Protein AF-A0A0N6ZN56-F1 (afdb_monomer)

Radius of gyration: 14.13 Å; Cα contacts (8 Å, |Δi|>4): 110; chains: 1; bounding box: 37×37×35 Å

pLDDT: mean 76.31, std 16.2, range [34.5, 92.19]

Mean predicted aligned error: 8.5 Å

Secondary structure (DSSP, 8-state):
----PPPP-SHHHHHHS-HHHHHHHHTEEEEEE-----TT-S-EEEEETTEEEEEEETTS-HHHHHHHHHHHHHHHTT---TTSSS--PPPP-------

Nearest PDB structures (foldseek):
  7dx2-assembly1_A  TM=5.003E-01  e=3.898E+00  Severe acute respiratory syndrome coronavirus 2
  7dx3-assembly1_A  TM=5.041E-01  e=4.160E+00  Severe acute respiratory syndrome coronavirus 2
  8hld-assembly1_A  TM=5.027E-01  e=5.056E+00  Severe acute respiratory syndrome coronavirus 2
  8gtp-assembly1_A  TM=4.892E-01  e=8.507E+00  Severe acute respiratory syndrome coronavirus 2
  8hld-assembly1_C  TM=4.066E-01  e=7.470E+00  Severe acute respiratory syndrome coronavirus 2

Sequence (99 aa):
MNHSVPFDFSRWAFLSAPLADVLAACRVRLVEQLLMPHPHMTACIALGGAGAEVHVPADQDPMERQLHVRGLLARWNGVDVADWPMPVLFSPETTGGAA

Foldseek 3Di:
DPPPPQQDLAPVSLVPPDLVVLCVNLVEAEDADQDDDPVPDAWDWDQDPVGIYIYGHNPDDPVVSSQQSSLRSSVVVVHDCPPPPDDRDDDDDDPPDDD

Structure (mmCIF, N/CA/C/O backbone):
data_AF-A0A0N6ZN56-F1
#
_entry.id   AF-A0A0N6ZN56-F1
#
loop_
_atom_site.group_PDB
_atom_site.id
_atom_site.type_symbol
_atom_site.label_atom_id
_atom_site.label_alt_id
_atom_site.label_comp_id
_atom_site.label_asym_id
_atom_site.label_entity_id
_atom_site.label_seq_id
_atom_site.pdbx_PDB_ins_code
_atom_site.Cartn_x
_atom_site.Cartn_y
_atom_site.Cartn_z
_atom_site.occupancy
_atom_site.B_iso_or_equiv
_atom_site.auth_seq_id
_atom_site.auth_comp_id
_atom_site.auth_asym_id
_atom_site.auth_atom_id
_atom_site.pdbx_PDB_model_num
ATOM 1 N N . MET A 1 1 ? -12.070 23.358 10.860 1.00 40.38 1 MET A N 1
ATOM 2 C CA . MET A 1 1 ? -11.791 22.147 11.657 1.00 40.38 1 MET A CA 1
ATOM 3 C C . MET A 1 1 ? -11.745 20.987 10.676 1.00 40.38 1 MET A C 1
ATOM 5 O O . MET A 1 1 ? -12.796 20.583 10.201 1.00 40.38 1 MET A O 1
ATOM 9 N N . ASN A 1 2 ? -10.552 20.545 10.265 1.00 43.78 2 ASN A N 1
ATOM 10 C CA . ASN A 1 2 ? -10.423 19.370 9.400 1.00 43.78 2 ASN A CA 1
ATOM 11 C C . ASN A 1 2 ? -10.680 18.135 10.261 1.00 43.78 2 ASN A C 1
ATOM 13 O O . ASN A 1 2 ? -9.802 17.695 10.998 1.00 43.78 2 ASN A O 1
ATOM 17 N N . HIS A 1 3 ? -11.902 17.613 10.205 1.00 44.81 3 HIS A N 1
ATOM 18 C CA . HIS A 1 3 ? -12.192 16.276 10.698 1.00 44.81 3 HIS A CA 1
ATOM 19 C C . HIS A 1 3 ? -11.576 15.289 9.705 1.00 44.81 3 HIS A C 1
ATOM 21 O O . HIS A 1 3 ? -12.243 14.845 8.776 1.00 44.81 3 HIS A O 1
ATOM 27 N N . SER A 1 4 ? -10.284 14.988 9.860 1.00 56.97 4 SER A N 1
ATOM 28 C CA . SER A 1 4 ? -9.713 13.805 9.221 1.00 56.97 4 SER A CA 1
ATOM 29 C C . SER A 1 4 ? -10.418 12.606 9.833 1.00 56.97 4 SER A C 1
ATOM 31 O O . SER A 1 4 ? -10.175 12.257 10.988 1.00 56.97 4 SER A O 1
ATOM 33 N N . VAL A 1 5 ? -11.361 12.035 9.088 1.00 64.19 5 VAL A N 1
ATOM 34 C CA . VAL A 1 5 ? -11.987 10.767 9.454 1.00 64.19 5 VAL A CA 1
ATOM 35 C C . VAL A 1 5 ? -10.851 9.747 9.602 1.00 64.19 5 VAL A C 1
ATOM 37 O O . VAL A 1 5 ? -10.018 9.656 8.696 1.00 64.19 5 VAL A O 1
ATOM 40 N N . PRO A 1 6 ? -10.741 9.041 10.740 1.00 76.94 6 PRO A N 1
ATOM 41 C CA . PRO A 1 6 ? -9.705 8.032 10.910 1.00 76.94 6 PRO A CA 1
ATOM 42 C C . PRO A 1 6 ? -9.870 6.947 9.842 1.00 76.94 6 PRO A C 1
ATOM 44 O O . PRO A 1 6 ? -10.987 6.514 9.559 1.00 76.94 6 PRO A O 1
ATOM 47 N N . PHE A 1 7 ? -8.756 6.540 9.232 1.00 85.00 7 PHE A N 1
ATOM 48 C CA . PHE A 1 7 ? -8.752 5.476 8.234 1.00 85.00 7 PHE A CA 1
ATOM 49 C C . PHE A 1 7 ? -9.207 4.159 8.870 1.00 85.00 7 PHE A C 1
ATOM 51 O O . PHE A 1 7 ? -8.729 3.784 9.943 1.00 85.00 7 PHE A O 1
ATOM 58 N N . ASP A 1 8 ? -10.129 3.468 8.207 1.00 87.50 8 ASP A N 1
ATOM 59 C CA . ASP A 1 8 ? -10.572 2.135 8.601 1.00 87.50 8 ASP A CA 1
ATOM 60 C C . ASP A 1 8 ? -9.530 1.104 8.153 1.00 87.50 8 ASP A C 1
ATOM 62 O O . ASP A 1 8 ? -9.266 0.961 6.966 1.00 87.50 8 ASP A O 1
ATOM 66 N N . PHE A 1 9 ? -8.932 0.364 9.085 1.00 87.62 9 PHE A N 1
ATOM 67 C CA . PHE A 1 9 ? -7.943 -0.678 8.777 1.00 87.62 9 PHE A CA 1
ATOM 68 C C . PHE A 1 9 ? -8.615 -2.025 8.455 1.00 87.62 9 PHE A C 1
ATOM 70 O O . PHE A 1 9 ? -8.206 -3.078 8.940 1.00 87.62 9 PHE A O 1
ATOM 77 N N . SER A 1 10 ? -9.662 -2.002 7.630 1.00 88.31 10 SER A N 1
ATOM 78 C CA . SER A 1 10 ? -10.348 -3.198 7.137 1.00 88.31 10 SER A CA 1
ATOM 79 C C . SER A 1 10 ? -9.813 -3.636 5.773 1.00 88.31 10 SER A C 1
ATOM 81 O O . SER A 1 10 ? -9.288 -2.834 4.997 1.00 88.31 10 SER A O 1
ATOM 83 N N . ARG A 1 11 ? -10.001 -4.920 5.428 1.00 85.69 11 ARG A N 1
ATOM 84 C CA . ARG A 1 11 ? -9.666 -5.451 4.090 1.00 85.69 11 ARG A CA 1
ATOM 85 C C . ARG A 1 11 ? -10.270 -4.598 2.973 1.00 85.69 11 ARG A C 1
ATOM 87 O O . ARG A 1 11 ? -9.599 -4.301 1.990 1.00 85.69 11 ARG A O 1
ATOM 94 N N . TRP A 1 12 ? -11.529 -4.192 3.144 1.00 88.12 12 TRP A N 1
ATOM 95 C CA . TRP A 1 12 ? -12.252 -3.401 2.154 1.00 88.12 12 TRP 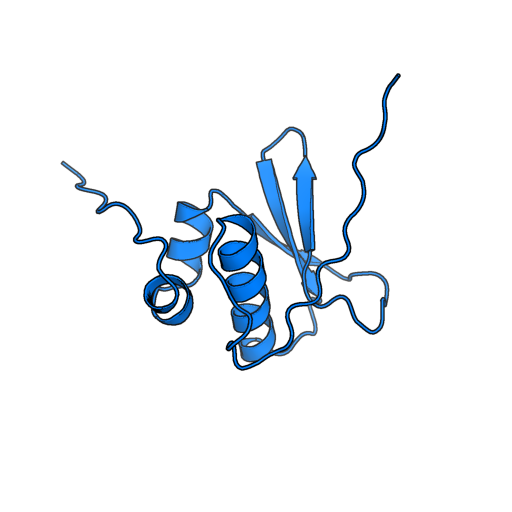A CA 1
ATOM 96 C C . TRP A 1 12 ? -11.636 -2.018 1.972 1.00 88.12 12 TRP A C 1
ATOM 98 O O . TRP A 1 12 ? -11.359 -1.627 0.843 1.00 88.12 12 TRP A O 1
ATOM 108 N N . ALA A 1 13 ? -11.337 -1.316 3.065 1.00 90.19 13 ALA A N 1
ATOM 109 C CA . ALA A 1 13 ? -10.733 0.008 3.000 1.00 90.19 13 ALA A CA 1
ATOM 110 C C . ALA A 1 13 ? -9.373 -0.004 2.285 1.00 90.19 13 A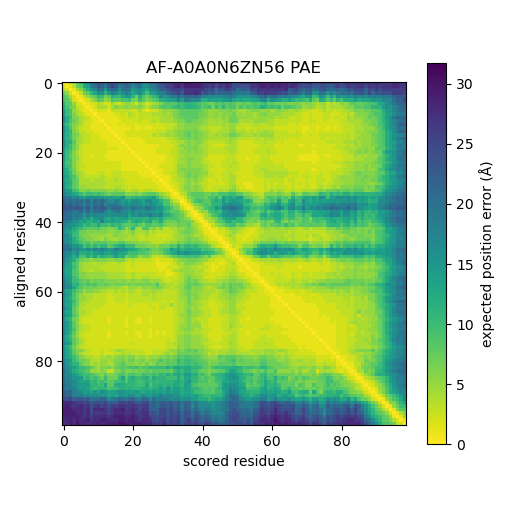LA A C 1
ATOM 112 O O . ALA A 1 13 ? -9.116 0.852 1.437 1.00 90.19 13 ALA A O 1
ATOM 113 N N . PHE A 1 14 ? -8.534 -1.016 2.536 1.00 90.75 14 PHE A N 1
ATOM 114 C CA . PHE A 1 14 ? -7.274 -1.177 1.808 1.00 90.75 14 PHE A CA 1
ATOM 115 C C . PHE A 1 14 ? -7.453 -1.442 0.308 1.00 90.75 14 PHE A C 1
ATOM 117 O O . PHE A 1 14 ? -6.550 -1.106 -0.455 1.00 90.75 14 PHE A O 1
ATOM 124 N N . LEU A 1 15 ? -8.572 -2.019 -0.137 1.00 88.38 15 LEU A N 1
ATOM 125 C CA . LEU A 1 15 ? -8.845 -2.285 -1.554 1.00 88.38 15 LEU A CA 1
ATOM 126 C C . LEU A 1 15 ? -9.548 -1.114 -2.253 1.00 88.38 15 LEU A C 1
ATOM 128 O O . LEU A 1 15 ? -9.255 -0.837 -3.413 1.00 88.38 15 LEU A O 1
ATOM 132 N N . SER A 1 16 ? -10.450 -0.415 -1.562 1.00 89.25 16 SER A N 1
ATOM 133 C CA . SER A 1 16 ? -11.322 0.594 -2.170 1.00 89.25 16 SER A CA 1
ATOM 134 C C . SER A 1 16 ? -10.824 2.032 -2.024 1.00 89.25 16 SER A C 1
ATOM 136 O O . SER A 1 16 ? -11.193 2.881 -2.832 1.00 89.25 16 SER A O 1
ATOM 138 N N . ALA A 1 17 ? -10.026 2.346 -0.995 1.00 91.38 17 ALA A N 1
ATOM 139 C CA . ALA A 1 17 ? -9.565 3.715 -0.761 1.00 91.38 17 ALA A CA 1
ATOM 140 C C . ALA A 1 17 ? -8.504 4.149 -1.792 1.00 91.38 17 ALA A C 1
ATOM 142 O O . ALA A 1 17 ? -7.743 3.305 -2.283 1.00 91.38 17 ALA A O 1
ATOM 143 N N . PRO A 1 18 ? -8.378 5.451 -2.107 1.00 92.19 18 PRO A N 1
ATOM 144 C CA . PRO A 1 18 ? -7.252 5.965 -2.885 1.00 92.19 18 PRO A CA 1
ATOM 145 C C . PRO A 1 18 ? -5.909 5.548 -2.268 1.00 92.19 18 PRO A C 1
ATOM 147 O O . PRO A 1 18 ? -5.729 5.621 -1.055 1.00 92.19 18 PRO A O 1
ATOM 150 N N . LEU A 1 19 ? -4.940 5.123 -3.089 1.00 90.44 19 LEU A N 1
ATOM 151 C CA . LEU A 1 19 ? -3.657 4.623 -2.570 1.00 90.44 19 LEU A CA 1
ATOM 152 C C . LEU A 1 19 ? -2.911 5.686 -1.744 1.00 90.44 19 LEU A C 1
ATOM 154 O O . LEU A 1 19 ? -2.271 5.350 -0.752 1.00 90.44 19 LEU A O 1
ATOM 158 N N . ALA A 1 20 ? -3.027 6.961 -2.122 1.00 90.56 20 ALA A N 1
ATOM 159 C CA . ALA A 1 20 ? -2.448 8.075 -1.373 1.00 90.56 20 ALA A CA 1
ATOM 160 C C . ALA A 1 20 ? -2.979 8.151 0.070 1.00 90.56 20 ALA A C 1
ATOM 162 O O . ALA A 1 20 ? -2.200 8.390 0.992 1.00 90.56 20 ALA A O 1
ATOM 163 N N . ASP A 1 21 ? -4.268 7.873 0.274 1.00 91.75 21 ASP A N 1
ATOM 164 C CA . ASP A 1 21 ? -4.891 7.886 1.600 1.00 91.75 21 ASP A CA 1
ATOM 165 C C . ASP A 1 21 ? -4.414 6.700 2.439 1.00 91.75 21 ASP A C 1
ATOM 167 O O . ASP A 1 21 ? -4.111 6.859 3.619 1.00 91.75 21 ASP A O 1
ATOM 171 N N . VAL A 1 22 ? -4.268 5.525 1.817 1.00 91.88 22 VAL A N 1
ATOM 172 C CA . VAL A 1 22 ? -3.712 4.330 2.470 1.00 91.88 22 VAL A CA 1
ATOM 173 C C . VAL A 1 22 ? -2.266 4.577 2.913 1.00 91.88 22 VAL A C 1
ATOM 175 O O . VAL A 1 22 ? -1.908 4.284 4.053 1.00 91.88 22 VAL A O 1
ATOM 178 N N . LEU A 1 23 ? -1.437 5.155 2.037 1.00 91.56 23 LEU A N 1
ATOM 179 C CA . LEU A 1 23 ? -0.046 5.512 2.334 1.00 91.56 23 LEU A CA 1
ATOM 180 C C . LEU A 1 23 ? 0.040 6.528 3.480 1.00 91.56 23 LEU A C 1
ATOM 182 O O . LEU A 1 23 ? 0.813 6.335 4.419 1.00 91.56 23 LEU A O 1
ATOM 186 N N . ALA A 1 24 ? -0.793 7.571 3.446 1.00 90.50 24 ALA A N 1
ATOM 187 C CA . ALA A 1 24 ? -0.856 8.577 4.500 1.00 90.50 24 ALA A CA 1
ATOM 188 C C . ALA A 1 24 ? -1.307 7.978 5.843 1.00 90.50 24 ALA A C 1
ATOM 190 O O . ALA A 1 24 ? -0.690 8.249 6.875 1.00 90.50 24 ALA A O 1
ATOM 191 N N . ALA A 1 25 ? -2.333 7.122 5.829 1.00 90.75 25 ALA A N 1
ATOM 192 C CA . ALA A 1 25 ? -2.839 6.434 7.014 1.00 90.75 25 ALA A CA 1
ATOM 193 C C . ALA A 1 25 ? -1.787 5.511 7.642 1.00 90.75 25 ALA A C 1
ATOM 195 O O . ALA A 1 25 ? -1.621 5.503 8.862 1.00 90.75 25 ALA A O 1
ATOM 196 N N . CYS A 1 26 ? -1.029 4.793 6.810 1.00 88.94 26 CYS A N 1
ATOM 197 C CA . CYS A 1 26 ? 0.056 3.919 7.254 1.00 88.94 26 CYS A CA 1
ATOM 198 C C . CYS A 1 26 ? 1.344 4.686 7.601 1.00 88.94 26 CYS A C 1
ATOM 200 O O . CYS A 1 26 ? 2.279 4.088 8.126 1.00 88.94 26 CYS A O 1
ATOM 202 N N . ARG A 1 27 ? 1.405 5.998 7.321 1.00 89.62 27 ARG A N 1
ATOM 203 C CA . ARG A 1 27 ? 2.599 6.852 7.465 1.00 89.62 27 ARG A CA 1
ATOM 204 C C . ARG A 1 27 ? 3.793 6.333 6.661 1.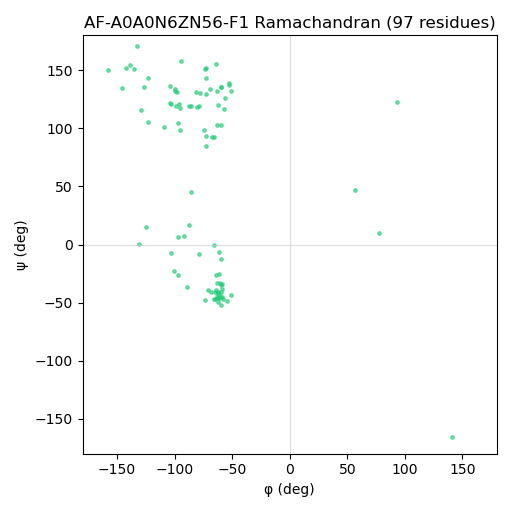00 89.62 27 ARG A C 1
ATOM 206 O O . ARG A 1 27 ? 4.914 6.260 7.161 1.00 89.62 27 ARG A O 1
ATOM 213 N N . VAL A 1 28 ? 3.527 5.980 5.407 1.00 89.38 28 VAL A N 1
ATOM 214 C CA . VAL A 1 28 ? 4.494 5.368 4.494 1.00 89.38 28 VAL A CA 1
ATOM 215 C C . VAL A 1 28 ? 4.643 6.188 3.236 1.00 89.38 28 VAL A C 1
ATOM 217 O O . VAL A 1 28 ? 3.665 6.701 2.694 1.00 89.38 28 VAL A O 1
ATOM 220 N N . ARG A 1 29 ? 5.868 6.250 2.724 1.00 90.19 29 ARG A N 1
ATOM 221 C CA . ARG A 1 29 ? 6.154 6.808 1.405 1.00 90.19 29 ARG A CA 1
ATOM 222 C C . ARG A 1 29 ? 6.307 5.697 0.372 1.00 90.19 29 ARG A C 1
ATOM 224 O O . ARG A 1 29 ? 7.026 4.736 0.618 1.00 90.19 29 ARG A O 1
ATOM 231 N N . LEU A 1 30 ? 5.669 5.840 -0.787 1.00 88.50 30 LEU A N 1
ATOM 232 C CA . LEU A 1 30 ? 5.939 4.974 -1.935 1.00 88.50 30 LEU A CA 1
ATOM 233 C C . LEU A 1 30 ? 7.190 5.472 -2.665 1.00 88.50 30 LEU A C 1
ATOM 235 O O . LEU A 1 30 ? 7.303 6.662 -2.962 1.00 88.50 30 LEU A O 1
ATOM 239 N N . VAL A 1 31 ? 8.112 4.561 -2.949 1.00 87.44 31 VAL A N 1
ATOM 240 C CA . VAL A 1 31 ? 9.379 4.830 -3.621 1.00 87.44 31 VAL A CA 1
ATOM 241 C C . VAL A 1 31 ? 9.522 3.844 -4.777 1.00 87.44 31 VAL A C 1
ATOM 243 O O . VAL A 1 31 ? 9.615 2.634 -4.590 1.00 87.44 31 VAL A O 1
ATOM 246 N N . GLU A 1 32 ? 9.536 4.368 -5.995 1.00 84.88 32 GLU A N 1
ATOM 247 C CA . GLU A 1 32 ? 9.771 3.570 -7.197 1.00 84.88 32 GLU A CA 1
ATOM 248 C C . GLU A 1 32 ? 11.284 3.493 -7.434 1.00 84.88 32 GLU A C 1
ATOM 250 O O . GLU A 1 32 ? 11.951 4.521 -7.568 1.00 84.88 32 GLU A O 1
ATOM 255 N N . GLN A 1 33 ? 11.851 2.286 -7.417 1.00 77.50 33 GLN A N 1
ATOM 256 C CA . GLN A 1 33 ? 13.287 2.061 -7.593 1.00 77.50 33 GLN A CA 1
ATOM 257 C C . GLN A 1 33 ? 13.539 0.844 -8.479 1.00 77.50 33 GLN A C 1
ATOM 259 O O . GLN A 1 33 ? 12.742 -0.090 -8.533 1.00 77.50 33 GLN A O 1
ATOM 264 N N . LEU A 1 34 ? 14.694 0.825 -9.142 1.00 64.69 34 LEU A N 1
ATOM 265 C CA . LEU A 1 34 ? 15.249 -0.402 -9.706 1.00 64.69 34 LEU A CA 1
ATOM 266 C C . LEU A 1 34 ? 15.648 -1.323 -8.547 1.00 64.69 34 LEU A C 1
ATOM 268 O O . LEU A 1 34 ? 16.740 -1.213 -7.991 1.00 64.69 34 LEU A O 1
ATOM 272 N N . LEU A 1 35 ? 14.732 -2.203 -8.147 1.00 64.44 35 LEU A N 1
ATOM 273 C CA . LEU A 1 35 ? 15.040 -3.281 -7.217 1.00 64.44 35 LEU A CA 1
ATOM 274 C C . LEU A 1 35 ? 15.952 -4.284 -7.933 1.00 64.44 35 LEU A C 1
ATOM 276 O O . LEU A 1 35 ? 15.688 -4.652 -9.080 1.00 64.44 35 LEU A O 1
ATOM 280 N N . MET A 1 36 ? 17.031 -4.725 -7.272 1.00 57.28 36 MET A N 1
ATOM 281 C CA . MET A 1 36 ? 17.821 -5.846 -7.790 1.00 57.28 36 MET A CA 1
ATOM 282 C C . MET A 1 36 ? 16.878 -7.026 -8.055 1.00 57.28 36 MET A C 1
ATOM 284 O O . MET A 1 36 ? 15.979 -7.256 -7.242 1.00 57.28 36 MET A O 1
ATOM 288 N N . PRO A 1 37 ? 17.052 -7.761 -9.166 1.00 54.19 37 PRO A N 1
ATOM 289 C CA . PRO A 1 37 ? 16.106 -8.778 -9.596 1.00 54.19 37 PRO A CA 1
ATOM 290 C C . PRO A 1 37 ? 16.081 -9.929 -8.590 1.00 54.19 37 PRO A C 1
ATOM 292 O O . PRO A 1 37 ? 16.863 -10.872 -8.675 1.00 54.19 37 PRO A O 1
ATOM 295 N N . HIS A 1 38 ? 15.171 -9.854 -7.624 1.00 57.94 38 HIS A N 1
ATOM 296 C CA . HIS A 1 38 ? 14.735 -11.013 -6.874 1.00 57.94 38 HIS A CA 1
ATOM 297 C C . HIS A 1 38 ? 13.464 -11.515 -7.565 1.00 57.9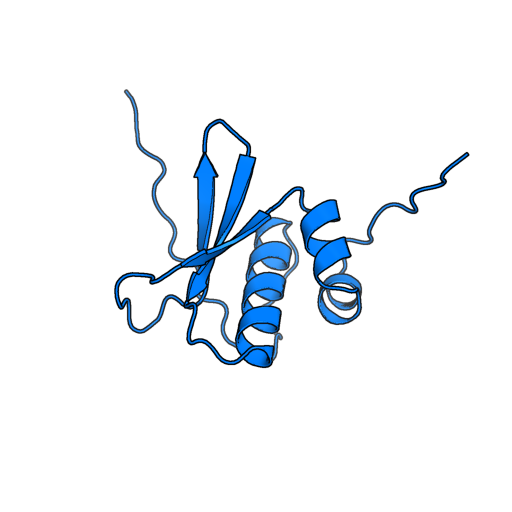4 38 HIS A C 1
ATOM 299 O O . HIS A 1 38 ? 12.479 -10.775 -7.602 1.00 57.94 38 HIS A O 1
ATOM 305 N N . PRO A 1 39 ? 13.444 -12.746 -8.107 1.00 57.81 39 PRO A N 1
ATOM 306 C CA . PRO A 1 39 ? 12.377 -13.237 -8.992 1.00 57.81 39 PRO A CA 1
ATOM 307 C C . PRO A 1 39 ? 10.981 -13.284 -8.344 1.00 57.81 39 PRO A C 1
ATOM 309 O O . PRO A 1 39 ? 9.993 -13.559 -9.018 1.00 57.81 39 PRO A O 1
ATOM 312 N N . HIS A 1 40 ? 10.895 -13.009 -7.041 1.00 60.69 40 HIS A N 1
ATOM 313 C CA . HIS A 1 40 ? 9.670 -13.055 -6.248 1.00 60.69 40 HIS A CA 1
ATOM 314 C C . HIS A 1 40 ? 9.422 -11.802 -5.392 1.00 60.69 40 HIS A C 1
ATOM 316 O O . HIS A 1 40 ? 8.438 -11.774 -4.659 1.00 60.69 40 HIS A O 1
ATOM 322 N N . MET A 1 41 ? 10.298 -10.787 -5.432 1.00 64.19 41 MET A N 1
ATOM 323 C CA . MET A 1 41 ? 10.109 -9.570 -4.631 1.00 64.19 41 MET A CA 1
ATOM 324 C C . MET A 1 41 ? 9.454 -8.482 -5.479 1.00 64.19 41 MET A C 1
ATOM 326 O O . MET A 1 41 ? 10.100 -7.868 -6.322 1.00 64.19 41 MET A O 1
ATOM 330 N N . THR A 1 42 ? 8.164 -8.251 -5.248 1.00 73.56 42 THR A N 1
ATOM 331 C CA . THR A 1 42 ? 7.366 -7.253 -5.979 1.00 73.56 42 THR A CA 1
ATOM 332 C C . THR A 1 42 ? 7.168 -5.959 -5.195 1.00 73.56 42 THR A C 1
ATOM 334 O O . THR A 1 42 ? 6.940 -4.912 -5.789 1.00 73.56 42 THR A O 1
ATOM 337 N N . ALA A 1 43 ? 7.292 -6.003 -3.867 1.00 76.25 43 ALA A N 1
ATOM 338 C CA . ALA A 1 43 ? 7.335 -4.827 -3.008 1.00 76.25 43 ALA A CA 1
ATOM 339 C C . ALA A 1 43 ? 8.010 -5.164 -1.667 1.00 76.25 43 ALA A C 1
ATOM 341 O O . ALA A 1 43 ? 7.904 -6.297 -1.195 1.00 76.25 43 ALA A O 1
ATOM 342 N N . CYS A 1 44 ? 8.666 -4.198 -1.022 1.00 78.50 44 CYS A N 1
ATOM 343 C CA . CYS A 1 44 ? 9.182 -4.361 0.343 1.00 78.50 44 CYS A CA 1
ATOM 344 C C . CYS A 1 44 ? 9.030 -3.079 1.172 1.00 78.50 44 CYS A C 1
ATOM 346 O O . CYS A 1 44 ? 9.000 -1.984 0.616 1.00 78.50 44 CYS A O 1
ATOM 348 N N . ILE A 1 45 ? 8.909 -3.218 2.498 1.00 82.25 45 ILE A N 1
ATOM 349 C CA . ILE A 1 45 ? 8.956 -2.085 3.433 1.00 82.25 45 ILE A CA 1
ATOM 350 C C . ILE A 1 45 ? 10.379 -1.972 3.974 1.00 82.25 45 ILE A C 1
ATOM 352 O O . ILE A 1 45 ? 10.872 -2.903 4.610 1.00 82.25 45 ILE A O 1
ATOM 356 N N . ALA A 1 46 ? 11.012 -0.825 3.760 1.00 81.75 46 ALA A N 1
ATOM 357 C CA . ALA A 1 46 ? 12.254 -0.444 4.410 1.00 81.75 46 ALA A CA 1
ATOM 358 C C . ALA A 1 46 ? 11.949 0.465 5.607 1.00 81.75 46 ALA A C 1
ATOM 360 O O . ALA A 1 46 ? 11.198 1.436 5.494 1.00 81.75 46 ALA A O 1
ATOM 361 N N . LEU A 1 47 ? 12.544 0.153 6.760 1.00 81.38 47 LEU A N 1
ATOM 362 C CA . LEU A 1 47 ? 12.488 0.991 7.955 1.00 81.38 47 LEU A CA 1
ATOM 363 C C . LEU A 1 47 ? 13.818 1.731 8.096 1.00 81.38 47 LEU A C 1
ATOM 365 O O . LEU A 1 47 ? 14.872 1.106 8.193 1.00 81.38 47 LEU A O 1
ATOM 369 N N . GLY A 1 48 ? 13.770 3.061 8.108 1.00 71.81 48 GLY A N 1
ATOM 370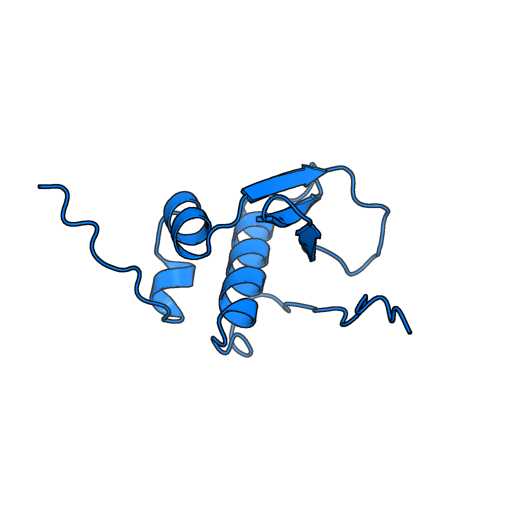 C CA . GLY A 1 48 ? 14.938 3.918 8.297 1.00 71.81 48 GLY A CA 1
ATOM 371 C C . GLY A 1 48 ? 14.683 5.009 9.333 1.00 71.81 48 GLY A C 1
ATOM 372 O O . GLY A 1 48 ? 13.553 5.239 9.757 1.00 71.81 48 GLY A O 1
ATOM 373 N N . GLY A 1 49 ? 15.737 5.735 9.719 1.00 61.69 49 GLY A N 1
ATOM 374 C CA . GLY A 1 49 ? 15.660 6.790 10.742 1.00 61.69 49 GLY A CA 1
ATOM 375 C C . GLY A 1 49 ? 14.698 7.950 10.431 1.00 61.69 49 GLY A C 1
ATOM 376 O O . GLY A 1 49 ? 14.392 8.730 11.326 1.00 61.69 49 GLY A O 1
ATOM 377 N N . ALA A 1 50 ? 14.205 8.060 9.191 1.00 66.62 50 ALA A N 1
ATOM 378 C CA . ALA A 1 50 ? 13.246 9.078 8.756 1.00 66.62 50 ALA A CA 1
ATOM 379 C C . ALA A 1 50 ? 11.798 8.561 8.600 1.00 66.62 50 ALA A C 1
ATOM 381 O O . ALA A 1 50 ? 10.898 9.368 8.374 1.00 66.62 50 ALA A O 1
ATOM 382 N N . GLY A 1 51 ? 11.554 7.249 8.713 1.00 79.75 51 GLY A N 1
ATOM 383 C CA . GLY A 1 51 ? 10.225 6.655 8.542 1.00 79.75 51 GLY A CA 1
ATOM 384 C C . GLY A 1 51 ? 10.235 5.316 7.805 1.00 79.75 51 GLY A C 1
ATOM 385 O O . GLY A 1 51 ? 11.275 4.673 7.656 1.00 79.75 51 GLY A O 1
ATOM 386 N N . ALA A 1 52 ? 9.047 4.901 7.364 1.00 86.06 52 ALA A N 1
ATOM 387 C CA . ALA A 1 52 ? 8.845 3.689 6.584 1.00 86.06 52 ALA A CA 1
ATOM 388 C C . ALA A 1 52 ? 8.620 4.012 5.105 1.00 86.06 52 ALA A C 1
ATOM 390 O O . ALA A 1 52 ? 7.851 4.913 4.755 1.00 86.06 52 ALA A O 1
A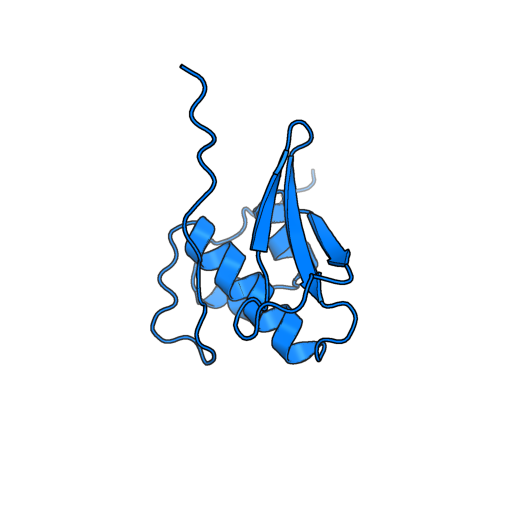TOM 391 N N . GLU A 1 53 ? 9.268 3.246 4.238 1.00 89.12 53 GLU A N 1
ATOM 392 C CA . GLU A 1 53 ? 9.199 3.410 2.789 1.00 89.12 53 GLU A CA 1
ATOM 393 C C . GLU A 1 53 ? 8.816 2.088 2.140 1.00 89.12 53 GLU A C 1
ATOM 395 O O . GLU A 1 53 ? 9.341 1.042 2.509 1.00 89.12 53 GLU A O 1
ATOM 400 N N . VAL A 1 54 ? 7.896 2.123 1.180 1.00 88.00 54 VAL A N 1
ATOM 401 C CA . VAL A 1 54 ? 7.569 0.965 0.347 1.00 88.00 54 VAL A CA 1
ATOM 402 C C . VAL A 1 54 ? 8.298 1.102 -0.971 1.00 88.00 54 VAL A C 1
ATOM 404 O O . VAL A 1 54 ? 8.056 2.053 -1.711 1.00 88.00 54 VAL A O 1
ATOM 407 N N . HIS A 1 55 ? 9.163 0.140 -1.262 1.00 86.06 55 HIS A N 1
ATOM 408 C CA . HIS A 1 55 ? 9.930 0.085 -2.494 1.00 86.06 55 HIS A CA 1
ATOM 409 C C . HIS A 1 55 ? 9.270 -0.881 -3.468 1.00 86.06 55 HIS A C 1
ATOM 411 O O . HIS A 1 55 ? 8.935 -2.005 -3.092 1.00 86.06 55 HIS A O 1
ATOM 417 N N . VAL A 1 56 ? 9.104 -0.444 -4.714 1.00 84.69 56 VAL A N 1
ATOM 418 C CA . VAL A 1 56 ? 8.526 -1.232 -5.813 1.00 84.69 56 VAL A CA 1
ATOM 419 C C . VAL A 1 56 ? 9.355 -1.061 -7.088 1.00 84.69 56 VAL A C 1
ATOM 421 O O . VAL A 1 56 ? 9.958 0.004 -7.262 1.00 84.69 56 VAL A O 1
ATOM 424 N N . PRO A 1 57 ? 9.389 -2.062 -7.989 1.00 83.50 57 PRO A N 1
ATOM 425 C CA . PRO A 1 57 ? 10.055 -1.932 -9.278 1.00 83.50 57 PRO A CA 1
ATOM 426 C C . PRO A 1 57 ? 9.446 -0.793 -10.105 1.00 83.50 57 PRO A C 1
ATOM 428 O O . PRO A 1 57 ? 8.223 -0.674 -10.203 1.00 83.50 57 PRO A O 1
ATOM 431 N N . ALA A 1 58 ? 10.296 0.023 -10.731 1.00 81.62 58 ALA A N 1
ATOM 432 C CA . ALA A 1 58 ? 9.850 1.116 -11.600 1.00 81.62 58 ALA A CA 1
ATOM 433 C C . ALA A 1 58 ? 9.075 0.618 -12.838 1.00 81.62 58 ALA A C 1
ATOM 435 O O . ALA A 1 58 ? 8.120 1.261 -13.262 1.00 81.62 58 ALA A O 1
ATOM 436 N N . ASP A 1 59 ? 9.448 -0.554 -13.362 1.00 82.94 59 ASP A N 1
ATOM 437 C CA . ASP A 1 59 ? 8.876 -1.131 -14.588 1.00 82.94 59 ASP A CA 1
ATOM 438 C C . ASP A 1 59 ? 7.683 -2.072 -14.327 1.00 82.94 59 ASP A C 1
ATOM 440 O O . ASP A 1 59 ? 7.218 -2.757 -15.238 1.00 82.94 59 ASP A O 1
ATOM 444 N N . GLN A 1 60 ? 7.193 -2.149 -13.084 1.00 79.38 60 GLN A N 1
ATOM 445 C CA . GLN A 1 60 ? 6.046 -2.993 -12.752 1.00 79.38 60 GLN A CA 1
ATOM 446 C C . GLN A 1 60 ? 4.741 -2.400 -13.297 1.00 79.38 60 GLN A C 1
ATOM 448 O O . GLN A 1 60 ? 4.532 -1.185 -13.240 1.00 79.38 60 GLN A O 1
ATOM 453 N N . ASP A 1 61 ? 3.829 -3.267 -13.754 1.00 85.94 61 ASP A N 1
ATOM 454 C CA . ASP A 1 61 ? 2.483 -2.857 -14.149 1.00 85.94 61 ASP A CA 1
ATOM 455 C C . ASP A 1 61 ? 1.812 -2.017 -13.036 1.00 85.94 61 ASP A C 1
ATOM 457 O O . ASP A 1 61 ? 1.827 -2.412 -11.861 1.00 85.94 61 ASP A O 1
ATOM 461 N N . PRO A 1 62 ? 1.210 -0.855 -13.361 1.00 86.00 62 PRO A N 1
ATOM 462 C CA . PRO A 1 62 ? 0.639 0.028 -12.353 1.00 86.00 62 PRO A CA 1
ATOM 463 C C . PRO A 1 62 ? -0.455 -0.614 -11.496 1.00 86.00 62 PRO A C 1
ATOM 465 O O . PRO A 1 62 ? -0.571 -0.259 -10.322 1.00 86.00 62 PRO A O 1
ATOM 468 N N . MET A 1 63 ? -1.267 -1.521 -12.049 1.00 86.44 63 MET A N 1
ATOM 469 C CA . MET A 1 63 ? -2.341 -2.188 -11.312 1.00 86.44 63 MET A CA 1
ATOM 470 C C . MET A 1 63 ? -1.768 -3.230 -10.351 1.00 86.44 63 MET A C 1
ATOM 472 O O . MET A 1 63 ? -2.113 -3.229 -9.166 1.00 86.44 63 MET A O 1
ATOM 476 N N . GLU A 1 64 ? -0.849 -4.067 -10.833 1.00 84.44 64 GLU A N 1
ATOM 477 C CA . GLU A 1 64 ? -0.146 -5.050 -10.000 1.00 84.44 64 GLU A CA 1
ATOM 478 C C . GLU A 1 64 ? 0.591 -4.365 -8.849 1.00 84.44 64 GLU A C 1
ATOM 480 O O . GLU A 1 64 ? 0.435 -4.733 -7.683 1.00 84.44 64 GLU A O 1
ATOM 485 N N . ARG A 1 65 ? 1.327 -3.295 -9.153 1.00 85.94 65 ARG A N 1
ATOM 486 C CA . ARG A 1 65 ? 2.043 -2.489 -8.164 1.00 85.94 65 ARG A CA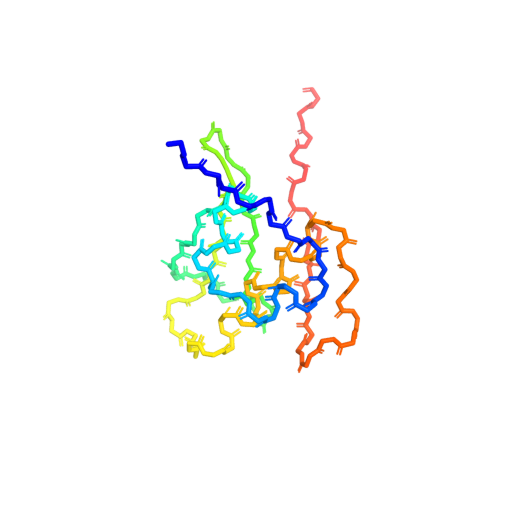 1
ATOM 487 C C . ARG A 1 65 ? 1.117 -1.985 -7.064 1.00 85.94 65 ARG A C 1
ATOM 489 O O . ARG A 1 65 ? 1.421 -2.141 -5.883 1.00 85.94 65 ARG A O 1
ATOM 496 N N . GLN A 1 66 ? -0.028 -1.401 -7.423 1.00 88.81 66 GLN A N 1
ATOM 497 C CA . GLN A 1 66 ? -0.980 -0.910 -6.424 1.00 88.81 66 GLN A CA 1
ATOM 498 C C . GLN A 1 66 ? -1.494 -2.033 -5.523 1.00 88.81 66 GLN A C 1
ATOM 500 O O . GLN A 1 66 ? -1.561 -1.854 -4.307 1.00 88.81 66 GLN A O 1
ATOM 505 N N . LEU A 1 67 ? -1.841 -3.184 -6.096 1.00 87.44 67 LEU A N 1
ATOM 506 C CA . LEU A 1 67 ? -2.326 -4.330 -5.331 1.00 87.44 67 LEU A CA 1
ATOM 507 C C . LEU A 1 67 ? -1.247 -4.886 -4.390 1.00 87.44 67 LEU A C 1
ATOM 509 O O . LEU A 1 67 ? -1.548 -5.169 -3.230 1.00 87.44 67 LEU A O 1
ATOM 513 N N . HIS A 1 68 ? 0.010 -4.967 -4.834 1.00 85.94 68 HIS A N 1
ATOM 514 C CA . HIS A 1 68 ? 1.122 -5.389 -3.981 1.00 85.94 68 HIS A CA 1
ATOM 515 C C . HIS A 1 68 ? 1.385 -4.418 -2.834 1.00 85.94 68 HIS A C 1
ATOM 517 O O . HIS A 1 68 ? 1.491 -4.855 -1.691 1.00 85.94 68 HIS A O 1
ATOM 523 N N . VAL A 1 69 ? 1.436 -3.109 -3.106 1.00 89.19 69 VAL A N 1
ATOM 524 C CA . VAL A 1 69 ? 1.616 -2.085 -2.063 1.00 89.19 69 VAL A CA 1
ATOM 525 C C . VAL A 1 69 ? 0.491 -2.178 -1.035 1.00 89.19 69 VAL A C 1
ATOM 527 O O . VAL A 1 69 ? 0.750 -2.178 0.166 1.00 89.19 69 VAL A O 1
ATOM 530 N N . ARG A 1 70 ? -0.761 -2.314 -1.484 1.00 91.56 70 ARG A N 1
ATOM 531 C CA . ARG A 1 70 ? -1.915 -2.463 -0.587 1.00 91.56 70 ARG A CA 1
ATOM 532 C C . ARG A 1 70 ? -1.808 -3.724 0.26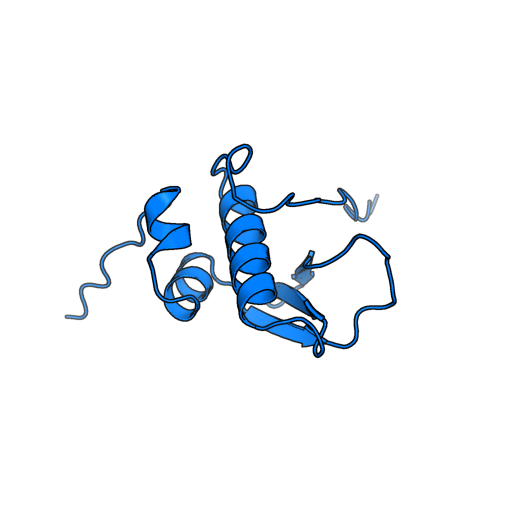0 1.00 91.56 70 ARG A C 1
ATOM 534 O O . ARG A 1 70 ? -2.016 -3.640 1.464 1.00 91.56 70 ARG A O 1
ATOM 541 N N . GLY A 1 71 ? -1.453 -4.860 -0.339 1.00 89.00 71 GLY A N 1
ATOM 542 C CA . GLY A 1 71 ? -1.318 -6.131 0.379 1.00 89.00 71 GLY A CA 1
ATOM 543 C C . GLY A 1 71 ? -0.201 -6.084 1.417 1.00 89.00 71 GLY A C 1
ATOM 544 O O . GLY A 1 71 ? -0.366 -6.554 2.543 1.00 89.00 71 GLY A O 1
ATOM 545 N N . LEU A 1 72 ? 0.906 -5.432 1.061 1.00 88.00 72 LEU A N 1
ATOM 546 C CA . LEU A 1 72 ? 2.051 -5.196 1.930 1.00 88.00 72 LEU A CA 1
ATOM 547 C C . LEU A 1 72 ? 1.675 -4.332 3.143 1.00 88.00 72 LEU A C 1
ATOM 549 O O . LEU A 1 72 ? 1.944 -4.713 4.282 1.00 88.00 72 LEU A O 1
ATOM 553 N N . LEU A 1 73 ? 0.995 -3.206 2.912 1.00 90.25 73 LEU A N 1
ATOM 554 C CA . LEU A 1 73 ? 0.545 -2.301 3.971 1.00 90.25 73 LEU A CA 1
ATOM 555 C C . LEU A 1 73 ? -0.549 -2.924 4.846 1.00 90.25 73 LEU A C 1
ATOM 557 O O . LEU A 1 73 ? -0.500 -2.784 6.068 1.00 90.25 73 LEU A O 1
ATOM 561 N N . ALA A 1 74 ? -1.505 -3.637 4.249 1.00 90.44 74 ALA A N 1
ATOM 562 C CA . ALA A 1 74 ? -2.573 -4.323 4.968 1.00 90.44 74 ALA A CA 1
ATOM 563 C C . ALA A 1 74 ? -1.990 -5.350 5.944 1.00 90.44 74 ALA A C 1
ATOM 565 O O . ALA A 1 74 ? -2.254 -5.291 7.146 1.00 90.44 74 ALA A O 1
ATOM 566 N N . ARG A 1 75 ? -1.111 -6.230 5.454 1.00 87.00 75 ARG A N 1
ATOM 567 C CA . ARG A 1 75 ? -0.457 -7.234 6.297 1.00 87.00 75 ARG A CA 1
ATOM 568 C C . ARG A 1 75 ? 0.403 -6.610 7.387 1.00 87.00 75 ARG A C 1
ATOM 570 O O . ARG A 1 75 ? 0.374 -7.103 8.515 1.00 87.00 75 ARG A O 1
ATOM 577 N N . TRP A 1 76 ? 1.160 -5.556 7.069 1.00 86.94 76 TRP A N 1
ATOM 578 C CA . TRP A 1 76 ? 1.991 -4.866 8.055 1.00 86.94 76 TRP A CA 1
ATOM 579 C C . TRP A 1 76 ? 1.152 -4.275 9.198 1.00 86.94 76 TRP A C 1
ATOM 581 O O . TRP A 1 76 ? 1.569 -4.315 10.352 1.00 86.94 76 TRP A O 1
ATOM 591 N N . ASN A 1 77 ? -0.075 -3.842 8.901 1.00 88.56 77 ASN A N 1
ATOM 592 C CA . ASN A 1 77 ? -1.047 -3.372 9.888 1.00 88.56 77 ASN A CA 1
ATOM 593 C C . ASN A 1 77 ? -1.921 -4.494 10.486 1.00 88.56 77 ASN A C 1
ATOM 595 O O . ASN A 1 77 ? -2.956 -4.221 11.088 1.00 88.56 77 ASN A O 1
ATOM 599 N N . GLY A 1 78 ? -1.525 -5.762 10.341 1.00 87.62 78 GLY A N 1
ATOM 600 C CA . GLY A 1 78 ? -2.213 -6.898 10.960 1.00 87.62 78 GLY A CA 1
ATOM 601 C C . GLY A 1 78 ? -3.499 -7.342 10.260 1.00 87.62 78 GLY A C 1
ATOM 602 O O . GLY A 1 78 ? -4.210 -8.194 10.792 1.00 87.62 78 GLY A O 1
ATOM 603 N N . VAL A 1 79 ? -3.795 -6.821 9.068 1.00 89.00 79 VAL A N 1
ATOM 604 C CA . VAL A 1 79 ? -4.934 -7.272 8.263 1.00 89.00 79 VAL A CA 1
ATOM 605 C C . VAL A 1 79 ? -4.569 -8.581 7.569 1.00 89.00 79 VAL A C 1
ATOM 607 O O . VAL A 1 79 ? -3.510 -8.710 6.953 1.00 89.00 79 VAL A O 1
ATOM 610 N N . ASP A 1 80 ? -5.446 -9.572 7.681 1.00 84.62 80 ASP A N 1
ATOM 611 C CA . ASP A 1 80 ? -5.296 -10.835 6.964 1.00 84.62 80 ASP A CA 1
ATOM 612 C C . ASP A 1 80 ? -5.586 -10.637 5.468 1.00 84.62 80 ASP A C 1
ATOM 614 O O . ASP A 1 80 ? -6.607 -10.048 5.103 1.00 84.62 80 ASP A O 1
ATOM 618 N N . VAL A 1 81 ? -4.664 -11.119 4.633 1.00 81.94 81 VAL A N 1
ATOM 619 C CA . VAL A 1 81 ? -4.641 -10.965 3.170 1.00 81.94 81 VAL A CA 1
ATOM 620 C C . VAL A 1 81 ? -4.563 -12.314 2.443 1.00 81.94 81 VAL A C 1
ATOM 622 O O . VAL A 1 81 ? -4.230 -12.359 1.263 1.00 81.94 81 VAL A O 1
ATOM 625 N N . ALA A 1 82 ? -4.828 -13.430 3.132 1.00 79.31 82 ALA A N 1
ATOM 626 C CA . ALA A 1 82 ? -4.708 -14.772 2.554 1.00 79.31 82 ALA A CA 1
ATOM 627 C C . ALA A 1 82 ? -5.642 -15.020 1.351 1.00 79.31 82 ALA A C 1
ATOM 629 O O . ALA A 1 82 ? -5.346 -15.861 0.507 1.00 79.31 82 ALA A O 1
ATOM 630 N N . ASP A 1 83 ? -6.756 -14.291 1.274 1.00 76.69 83 ASP A N 1
ATOM 631 C CA . ASP A 1 83 ? -7.788 -14.373 0.236 1.00 76.69 83 ASP A CA 1
ATOM 632 C C . ASP A 1 83 ? -7.638 -13.316 -0.872 1.00 76.69 83 ASP A C 1
ATOM 634 O O . ASP A 1 83 ? -8.510 -13.182 -1.732 1.00 76.69 83 ASP A O 1
ATOM 638 N N . TRP A 1 84 ? -6.552 -12.542 -0.862 1.00 78.75 84 TRP A N 1
ATOM 639 C CA . TRP A 1 84 ? -6.347 -11.477 -1.837 1.00 78.75 84 TRP A CA 1
ATOM 640 C C . TRP A 1 84 ? -5.981 -12.037 -3.216 1.00 78.75 84 TRP A C 1
ATOM 642 O O . TRP A 1 84 ? -5.354 -13.092 -3.314 1.00 78.75 84 TRP A O 1
ATOM 652 N N . PRO A 1 85 ? -6.325 -11.321 -4.305 1.00 68.50 85 PRO A N 1
ATOM 653 C CA . PRO A 1 85 ? -6.200 -11.821 -5.677 1.00 68.50 85 PRO A CA 1
ATOM 654 C C . PRO A 1 85 ? -4.755 -12.061 -6.142 1.00 68.50 85 PRO A C 1
ATOM 656 O O . PRO A 1 85 ? -4.542 -12.465 -7.282 1.00 68.50 85 PRO A O 1
ATOM 659 N N . MET A 1 86 ? -3.759 -11.803 -5.293 1.00 67.50 86 MET A N 1
ATOM 660 C CA . MET A 1 86 ? -2.351 -11.931 -5.627 1.00 67.50 86 MET A CA 1
ATOM 661 C C . MET A 1 86 ? -1.541 -12.393 -4.411 1.00 67.50 86 MET A C 1
ATOM 663 O O . MET A 1 86 ? -1.727 -11.842 -3.322 1.00 67.50 86 MET A O 1
ATOM 667 N N . PRO A 1 87 ? -0.629 -13.373 -4.568 1.00 63.22 87 PRO A N 1
ATOM 668 C CA . PRO A 1 87 ? 0.217 -13.824 -3.473 1.00 63.22 87 PRO A CA 1
ATOM 669 C C . PRO A 1 87 ? 1.112 -12.680 -2.992 1.00 63.22 87 PRO A C 1
ATOM 671 O O . PRO A 1 87 ? 1.924 -12.139 -3.744 1.00 63.22 87 PRO A O 1
ATOM 674 N N . VAL A 1 88 ? 0.970 -12.314 -1.719 1.00 62.41 88 VAL A N 1
ATOM 675 C CA . VAL A 1 88 ? 1.838 -11.330 -1.069 1.00 62.41 88 VAL A CA 1
ATOM 676 C C . VAL A 1 88 ? 2.940 -12.093 -0.338 1.00 62.41 88 VAL A C 1
ATOM 678 O O . VAL A 1 88 ? 2.728 -12.639 0.745 1.00 62.41 88 VAL A O 1
ATOM 681 N N . LEU A 1 89 ? 4.109 -12.187 -0.970 1.00 58.38 89 LEU A N 1
ATOM 682 C CA . LEU A 1 89 ? 5.286 -12.828 -0.392 1.00 58.38 89 LEU A CA 1
ATOM 683 C C . LEU A 1 89 ? 6.039 -11.815 0.469 1.00 58.38 89 LEU A C 1
ATOM 685 O O . LEU A 1 89 ? 6.510 -10.793 -0.024 1.00 58.38 89 LEU A O 1
ATOM 689 N N . PHE A 1 90 ? 6.163 -12.115 1.758 1.00 58.88 90 PHE A N 1
ATOM 690 C CA . PHE A 1 90 ? 6.995 -11.352 2.680 1.00 58.88 90 PHE A CA 1
ATOM 691 C C . PHE A 1 90 ? 8.262 -12.151 2.931 1.00 58.88 90 PHE A C 1
ATOM 693 O O . PHE A 1 90 ? 8.182 -13.276 3.426 1.00 58.88 90 PHE A O 1
ATOM 700 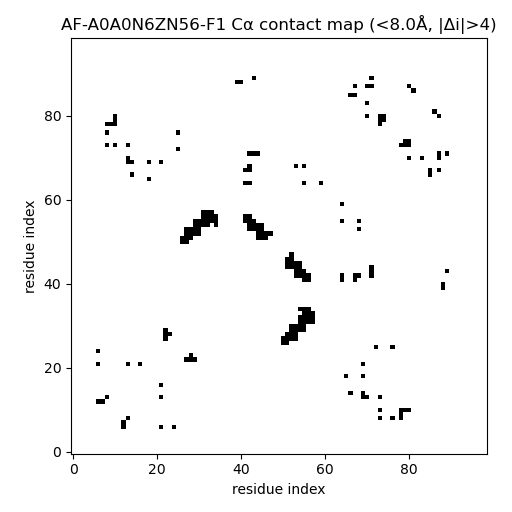N N . SER A 1 91 ? 9.422 -11.572 2.631 1.00 51.81 91 SER A N 1
ATOM 701 C CA . SER A 1 91 ? 10.652 -12.071 3.232 1.00 51.81 91 SER A CA 1
ATOM 702 C C . SER A 1 91 ? 10.741 -11.475 4.636 1.00 51.81 91 SER A C 1
ATOM 704 O O . SER A 1 91 ? 10.761 -10.248 4.759 1.00 51.81 91 SER A O 1
ATOM 706 N N . PRO A 1 92 ? 10.750 -12.284 5.707 1.00 50.75 92 PRO A N 1
ATOM 707 C CA . PRO A 1 92 ? 11.271 -11.795 6.970 1.00 50.75 92 PRO A CA 1
ATOM 708 C C . PRO A 1 92 ? 12.772 -11.491 6.789 1.00 50.75 92 PRO A C 1
ATOM 710 O O . PRO A 1 92 ? 13.415 -12.099 5.936 1.00 50.75 92 PRO A O 1
ATOM 713 N N . GLU A 1 93 ? 13.299 -10.592 7.627 1.00 49.41 93 GLU A N 1
ATOM 714 C CA . GLU A 1 93 ? 14.712 -10.163 7.762 1.00 49.41 93 GLU A CA 1
ATOM 715 C C . GLU A 1 93 ? 15.093 -8.916 6.938 1.00 49.41 93 GLU A C 1
ATOM 717 O O . GLU A 1 93 ? 14.899 -8.862 5.731 1.00 49.41 93 GLU A O 1
ATOM 722 N N . THR A 1 94 ? 15.592 -7.830 7.543 1.00 41.84 94 THR A N 1
ATOM 723 C CA . THR A 1 94 ? 16.670 -7.783 8.550 1.00 41.84 94 THR A CA 1
ATOM 724 C C . THR A 1 94 ? 16.268 -7.105 9.871 1.00 41.84 94 THR A C 1
ATOM 726 O O . THR A 1 94 ? 16.274 -5.881 9.994 1.00 41.84 94 THR A O 1
ATOM 729 N N . THR A 1 95 ? 16.049 -7.892 10.930 1.00 42.06 95 THR A N 1
ATOM 730 C CA . THR A 1 95 ? 16.440 -7.433 12.271 1.00 42.06 95 THR A CA 1
ATOM 731 C C . THR A 1 95 ? 17.956 -7.525 12.295 1.00 42.06 95 THR A C 1
ATOM 733 O O . THR A 1 95 ? 18.518 -8.593 12.527 1.00 42.06 95 THR A O 1
ATOM 736 N N . GLY A 1 96 ? 18.630 -6.423 11.969 1.00 38.12 96 GLY A N 1
ATOM 737 C CA . GLY A 1 96 ? 20.043 -6.282 12.279 1.00 38.12 96 GLY A CA 1
ATOM 738 C C . GLY A 1 96 ? 20.194 -6.397 13.789 1.00 38.12 96 GLY A C 1
ATOM 739 O O . GLY A 1 96 ? 19.849 -5.470 14.518 1.00 38.12 96 GLY A O 1
ATOM 740 N N . GLY A 1 97 ? 20.652 -7.556 14.256 1.00 40.25 97 GLY A N 1
ATOM 741 C CA . GLY A 1 97 ? 21.168 -7.693 15.604 1.00 40.25 97 GLY A CA 1
ATOM 742 C C . GLY A 1 97 ? 22.314 -6.704 15.776 1.00 40.25 97 GLY A C 1
ATOM 743 O O . GLY A 1 97 ? 23.331 -6.803 15.095 1.00 40.25 97 GLY A O 1
ATOM 744 N N . ALA A 1 98 ? 22.135 -5.748 16.676 1.00 34.50 98 ALA A N 1
ATOM 745 C CA . ALA A 1 98 ? 23.241 -5.089 17.340 1.00 34.50 98 ALA A CA 1
ATOM 746 C C . ALA A 1 98 ? 23.198 -5.580 18.787 1.00 34.50 98 ALA A C 1
ATOM 748 O O . ALA A 1 98 ? 22.317 -5.197 19.559 1.00 34.50 98 ALA A O 1
ATOM 749 N N . ALA A 1 99 ? 24.083 -6.538 19.063 1.00 35.84 99 ALA A N 1
ATOM 750 C CA . ALA A 1 99 ? 24.566 -6.833 20.404 1.00 35.84 99 ALA A CA 1
ATOM 751 C C . ALA A 1 99 ? 25.366 -5.641 20.951 1.00 35.84 99 ALA A C 1
ATOM 753 O O . ALA A 1 99 ? 25.903 -4.868 20.120 1.00 35.84 99 ALA A O 1
#

Solvent-accessible surface area (backbone atoms only — not comparable to full-atom values): 6475 Å² total; per-residue (Å²): 132,87,79,75,74,78,78,64,86,44,72,62,45,59,71,70,48,59,66,69,58,53,28,58,70,70,58,39,45,84,42,75,38,88,62,78,92,48,100,71,66,67,51,47,78,47,81,53,100,89,49,40,34,38,42,29,49,65,89,52,56,71,68,61,48,52,52,45,51,34,47,52,54,37,43,75,73,71,35,84,57,91,85,48,101,56,91,80,68,77,78,83,80,83,81,77,83,77,130